Protein AF-A0A7S0FVK2-F1 (afdb_monomer_lite)

Secondary structure (DSSP, 8-state):
-HHHHHHHHHHHHHHHHHH-HHHHTT--TTHHHHHHHHHHHHHHHHHH-TT--HHHHHHHHHHHHHHHHHHHHHHHHHHHHHHHHHHHHHHHHHHHHHHSHHHHTTS-HHHHHHHHHHHHHHHHHHHH-TT--HHHHHHHHHHHHHHHHHHHHHHHHHTT--

Foldseek 3Di:
DVLLVVLVVVLVVVVVVCVPPLQVVLQDDCLSVQLVVLSVVLVVVCVVPVPPDSVVSVVSSVVSCVSNVVRVVSSQVSLQVC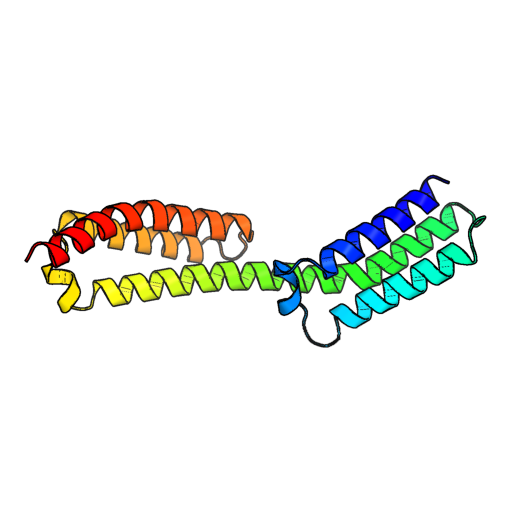LLVVLLVVLVVQVVVLVPPVCVVQADPVLSVQLPVLSVVLVVCSVVPVPDGSVVSVVSSVVSCVSVVVRVVVSVVVVVVD

Structure (mmCIF, N/CA/C/O backbone):
data_AF-A0A7S0FVK2-F1
#
_entry.id   AF-A0A7S0FVK2-F1
#
loop_
_atom_site.group_PDB
_atom_site.id
_atom_site.type_symbol
_atom_site.label_atom_id
_atom_site.label_alt_id
_atom_site.label_comp_id
_atom_site.label_asym_id
_atom_site.label_entity_id
_atom_site.label_seq_id
_atom_site.pdbx_PDB_ins_code
_atom_site.Cartn_x
_atom_site.Cartn_y
_atom_site.Cartn_z
_atom_site.occupancy
_atom_site.B_iso_or_equiv
_atom_site.auth_seq_id
_atom_site.auth_comp_id
_atom_site.auth_asym_id
_atom_site.auth_atom_id
_atom_site.pdbx_PDB_model_num
ATOM 1 N N . ILE A 1 1 ? 8.516 0.195 -31.899 1.00 79.44 1 ILE A N 1
ATOM 2 C CA . ILE A 1 1 ? 7.597 1.256 -31.405 1.00 79.44 1 ILE A CA 1
ATOM 3 C C . ILE A 1 1 ? 6.803 0.761 -30.200 1.00 79.44 1 ILE A C 1
ATOM 5 O O . ILE A 1 1 ? 6.980 1.317 -29.132 1.00 79.44 1 ILE A O 1
ATOM 9 N N . GLU A 1 2 ? 6.008 -0.305 -30.316 1.00 93.38 2 GLU A N 1
ATOM 10 C CA . GLU A 1 2 ? 5.194 -0.809 -29.193 1.00 93.38 2 GLU A CA 1
ATOM 11 C C . GLU A 1 2 ? 6.009 -1.171 -27.937 1.00 93.38 2 GLU A C 1
ATOM 13 O O . GLU A 1 2 ? 5.710 -0.668 -26.859 1.00 93.38 2 GLU A O 1
ATOM 18 N N . ALA A 1 3 ? 7.083 -1.962 -28.070 1.00 95.62 3 ALA A N 1
ATOM 19 C CA . ALA A 1 3 ? 7.922 -2.354 -26.928 1.00 95.62 3 ALA A CA 1
ATOM 20 C C . ALA A 1 3 ? 8.604 -1.157 -26.240 1.00 95.62 3 ALA A C 1
ATOM 22 O O . ALA A 1 3 ? 8.636 -1.081 -25.013 1.00 95.62 3 ALA A O 1
ATOM 23 N N . LYS A 1 4 ? 9.069 -0.181 -27.029 1.00 96.06 4 LYS A N 1
ATOM 24 C CA . LYS A 1 4 ? 9.608 1.090 -26.530 1.00 96.06 4 LYS A CA 1
ATOM 25 C C . LYS A 1 4 ? 8.564 1.855 -25.715 1.00 96.06 4 LYS A C 1
ATOM 27 O O . LYS A 1 4 ? 8.827 2.193 -24.566 1.00 96.06 4 LYS A O 1
ATOM 32 N N . ASN A 1 5 ? 7.372 2.054 -26.280 1.00 95.38 5 ASN A N 1
ATOM 33 C CA . ASN A 1 5 ? 6.273 2.735 -25.595 1.00 95.38 5 ASN A CA 1
ATOM 34 C C . ASN A 1 5 ? 5.879 1.987 -24.310 1.00 95.38 5 ASN A C 1
ATOM 36 O O . ASN A 1 5 ? 5.573 2.607 -23.299 1.00 95.38 5 ASN A O 1
ATOM 40 N N . GLY A 1 6 ? 5.908 0.650 -24.325 1.00 97.31 6 GLY A N 1
ATOM 41 C CA . GLY A 1 6 ? 5.654 -0.178 -23.147 1.00 97.31 6 GLY A CA 1
ATOM 42 C C . GLY A 1 6 ? 6.673 0.041 -22.025 1.00 97.31 6 GLY A C 1
ATOM 43 O O . GLY A 1 6 ? 6.282 0.132 -20.861 1.00 97.31 6 GLY A O 1
ATOM 44 N N . LEU A 1 7 ? 7.961 0.157 -22.363 1.00 98.06 7 LEU A N 1
ATOM 45 C CA . LEU A 1 7 ? 9.020 0.472 -21.403 1.00 98.06 7 LEU A CA 1
ATOM 46 C C . LEU A 1 7 ? 8.886 1.901 -20.861 1.00 98.06 7 LEU A C 1
ATOM 48 O O . LEU A 1 7 ? 8.890 2.088 -19.647 1.00 98.06 7 LEU A O 1
ATOM 52 N N . GLU A 1 8 ? 8.694 2.889 -21.736 1.00 97.38 8 GLU A N 1
ATOM 53 C CA . GL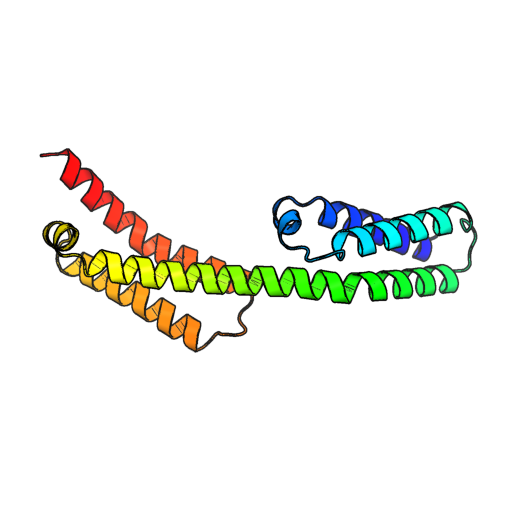U A 1 8 ? 8.480 4.290 -21.349 1.00 97.38 8 GLU A CA 1
ATOM 54 C C . GLU A 1 8 ? 7.285 4.433 -20.400 1.00 97.38 8 GLU A C 1
ATOM 56 O O . GLU A 1 8 ? 7.412 5.005 -19.316 1.00 97.38 8 GLU A O 1
ATOM 61 N N . ASN A 1 9 ? 6.143 3.840 -20.759 1.00 97.81 9 ASN A N 1
ATOM 62 C CA . ASN A 1 9 ? 4.938 3.860 -19.934 1.00 97.81 9 ASN A CA 1
ATOM 63 C C . ASN A 1 9 ? 5.180 3.237 -18.557 1.00 97.81 9 ASN A C 1
ATOM 65 O O . ASN A 1 9 ? 4.725 3.788 -17.555 1.00 97.81 9 ASN A O 1
ATOM 69 N N . TYR A 1 10 ? 5.914 2.122 -18.487 1.00 98.06 10 TYR A N 1
ATOM 70 C CA . TYR A 1 10 ? 6.274 1.509 -17.210 1.00 98.06 10 TYR A CA 1
ATOM 71 C C . TYR A 1 10 ? 7.157 2.439 -16.365 1.00 98.06 10 TYR A C 1
ATOM 73 O O . TYR A 1 10 ? 6.889 2.623 -15.177 1.00 98.06 10 TYR A O 1
ATOM 81 N N . CYS A 1 11 ? 8.163 3.083 -16.968 1.00 98.19 11 CYS A N 1
ATOM 82 C CA . CYS A 1 11 ? 9.022 4.033 -16.264 1.00 98.19 11 CYS A CA 1
ATOM 83 C C . CYS A 1 11 ? 8.230 5.220 -15.696 1.00 98.19 11 CYS A C 1
ATOM 85 O O . CYS A 1 11 ? 8.422 5.590 -14.536 1.00 98.19 11 CYS A O 1
ATOM 87 N N . PHE A 1 12 ? 7.313 5.800 -16.477 1.00 98.00 12 PHE A N 1
ATOM 88 C CA . PHE A 1 12 ? 6.463 6.900 -16.013 1.00 98.00 12 PHE A CA 1
ATOM 89 C C . PHE A 1 12 ? 5.475 6.462 -14.930 1.00 98.00 12 PHE A C 1
ATOM 91 O O . PHE A 1 12 ? 5.326 7.164 -13.930 1.00 98.00 12 PHE A O 1
ATOM 98 N N . ALA A 1 13 ? 4.837 5.299 -15.089 1.00 97.44 13 ALA A N 1
ATOM 99 C CA . ALA A 1 13 ? 3.936 4.750 -14.081 1.00 97.44 13 ALA A CA 1
ATOM 100 C C . ALA A 1 13 ? 4.666 4.539 -12.748 1.00 97.44 13 ALA A C 1
ATOM 102 O O . ALA A 1 13 ? 4.209 5.022 -11.715 1.00 97.44 13 ALA A O 1
ATOM 103 N N . MET A 1 14 ? 5.846 3.914 -12.783 1.00 96.94 14 MET A N 1
ATOM 104 C CA . MET A 1 14 ? 6.650 3.700 -11.584 1.00 96.94 14 MET A CA 1
ATOM 105 C C . MET A 1 14 ? 7.089 5.023 -10.957 1.00 96.94 14 MET A C 1
ATOM 107 O O . MET A 1 14 ? 6.965 5.198 -9.748 1.00 96.94 14 MET A O 1
ATOM 111 N N . ARG A 1 15 ? 7.524 6.000 -11.764 1.00 95.62 15 ARG A N 1
ATOM 112 C CA . ARG A 1 15 ? 7.871 7.338 -11.268 1.00 95.62 15 ARG A CA 1
ATOM 113 C C . ARG A 1 15 ? 6.702 7.991 -10.533 1.00 95.62 15 ARG A C 1
ATOM 115 O O . ARG A 1 15 ? 6.923 8.559 -9.470 1.00 95.62 15 ARG A O 1
ATOM 122 N N . ASN A 1 16 ? 5.483 7.888 -11.062 1.00 95.19 16 ASN A N 1
ATOM 123 C CA . ASN A 1 16 ? 4.285 8.406 -10.400 1.00 95.19 16 ASN A CA 1
ATOM 124 C C . ASN A 1 16 ? 4.041 7.704 -9.059 1.00 95.19 16 ASN A C 1
ATOM 126 O O . ASN A 1 16 ? 3.819 8.383 -8.059 1.00 95.19 16 ASN A O 1
ATOM 130 N N . THR A 1 17 ? 4.176 6.375 -9.011 1.00 94.31 17 THR A N 1
ATOM 131 C CA . THR A 1 17 ? 4.054 5.597 -7.769 1.00 94.31 17 THR A CA 1
ATOM 132 C C . THR A 1 17 ? 5.059 6.035 -6.699 1.00 94.31 17 THR A C 1
ATOM 134 O O . THR A 1 17 ? 4.693 6.155 -5.533 1.00 94.31 17 THR A O 1
ATOM 137 N N . LEU A 1 18 ? 6.302 6.372 -7.064 1.00 92.50 18 LEU A N 1
ATOM 138 C CA . LEU A 1 18 ? 7.302 6.888 -6.109 1.00 92.50 18 LEU A CA 1
ATOM 139 C C . LEU A 1 18 ? 6.965 8.274 -5.535 1.00 92.50 18 LEU A C 1
ATOM 141 O O . LEU A 1 18 ? 7.542 8.682 -4.520 1.00 92.50 18 LEU A O 1
ATOM 145 N N . GLN A 1 19 ? 6.066 9.014 -6.189 1.00 90.50 19 GLN A N 1
ATOM 146 C CA . GLN A 1 19 ? 5.596 10.324 -5.738 1.00 90.50 19 GLN A CA 1
ATOM 147 C C . GLN A 1 19 ? 4.277 10.249 -4.958 1.00 90.50 19 GLN A C 1
ATOM 149 O O . GLN A 1 19 ? 3.865 11.259 -4.387 1.00 90.50 19 GLN A O 1
ATOM 154 N N . GLU A 1 20 ? 3.629 9.083 -4.881 1.00 91.06 20 GLU A N 1
ATOM 155 C CA . GLU A 1 20 ? 2.412 8.908 -4.090 1.00 91.06 20 GLU A CA 1
ATOM 156 C C . GLU A 1 20 ? 2.698 9.139 -2.601 1.00 91.06 20 GLU A C 1
ATOM 158 O O . GLU A 1 20 ? 3.414 8.364 -1.967 1.00 91.06 20 GLU A O 1
ATOM 163 N N . GLU A 1 21 ? 2.084 10.173 -2.013 1.00 88.06 21 GLU A N 1
ATOM 164 C CA . GLU A 1 21 ? 2.269 10.536 -0.595 1.00 88.06 21 GLU A CA 1
ATOM 165 C C . GLU A 1 21 ? 2.076 9.345 0.353 1.00 88.06 21 GLU A C 1
ATOM 167 O O . GLU A 1 21 ? 2.818 9.174 1.313 1.00 88.06 21 GLU A O 1
ATOM 172 N N . ARG A 1 22 ? 1.118 8.461 0.047 1.00 85.19 22 ARG A N 1
ATOM 173 C CA . ARG A 1 22 ? 0.798 7.284 0.871 1.00 85.19 22 ARG A CA 1
ATOM 174 C C . ARG A 1 22 ? 1.909 6.230 0.915 1.00 85.19 22 ARG A C 1
ATOM 176 O O . ARG A 1 22 ? 1.880 5.380 1.804 1.00 85.19 22 ARG A O 1
ATOM 183 N N . LEU A 1 23 ? 2.842 6.250 -0.038 1.00 84.94 23 LEU A N 1
ATOM 184 C CA . LEU A 1 23 ? 3.932 5.279 -0.146 1.00 84.94 23 LEU A CA 1
ATOM 185 C C . LEU A 1 23 ? 5.295 5.860 0.237 1.00 84.94 23 LEU A C 1
ATOM 187 O O . LEU A 1 23 ? 6.208 5.082 0.503 1.00 84.94 23 LEU A O 1
ATOM 191 N N . LYS A 1 24 ? 5.448 7.191 0.313 1.00 81.00 24 LYS A N 1
ATOM 192 C CA . LYS A 1 24 ? 6.746 7.842 0.577 1.00 81.00 24 LYS A CA 1
ATOM 193 C C . LYS A 1 24 ? 7.418 7.333 1.851 1.00 81.00 24 LYS A C 1
ATOM 195 O O . LYS A 1 24 ? 8.579 6.941 1.798 1.00 81.00 24 LYS A O 1
ATOM 200 N N . ASP A 1 25 ? 6.664 7.228 2.940 1.00 87.25 25 ASP A N 1
ATOM 201 C CA . ASP A 1 25 ? 7.185 6.779 4.240 1.00 87.25 25 ASP A CA 1
ATOM 202 C C . ASP A 1 25 ? 7.268 5.246 4.369 1.00 87.25 25 ASP A C 1
ATOM 204 O O . ASP A 1 25 ? 7.627 4.708 5.418 1.00 87.25 25 ASP A O 1
ATOM 208 N N . LYS A 1 26 ? 6.890 4.509 3.315 1.00 90.38 26 LYS A N 1
ATOM 209 C CA . LYS A 1 26 ? 6.891 3.038 3.295 1.00 90.38 26 LYS A CA 1
ATOM 210 C C . LYS A 1 26 ? 8.172 2.458 2.713 1.00 90.38 26 LYS A C 1
ATOM 212 O O . LYS A 1 26 ? 8.450 1.283 2.947 1.00 90.38 26 LYS A O 1
ATOM 217 N N . PHE A 1 27 ? 8.953 3.259 1.993 1.00 91.81 27 PHE A N 1
ATOM 218 C CA . PHE A 1 27 ? 10.286 2.861 1.559 1.00 91.81 27 PHE A CA 1
ATOM 219 C C . PHE A 1 27 ? 11.229 2.752 2.759 1.00 91.81 27 PHE A C 1
ATOM 221 O O . PHE A 1 27 ? 11.154 3.526 3.709 1.00 91.81 27 PHE A O 1
ATOM 228 N N . GLU A 1 28 ? 12.121 1.768 2.713 1.00 86.75 28 GLU A N 1
ATOM 229 C CA . GLU A 1 28 ? 13.109 1.515 3.759 1.00 86.75 28 GLU A CA 1
ATOM 230 C C . GLU A 1 28 ? 14.515 1.600 3.179 1.00 86.75 28 GLU A C 1
ATOM 232 O O . GLU A 1 28 ? 14.760 1.140 2.058 1.00 86.75 28 GLU A O 1
ATOM 237 N N . GLY A 1 29 ? 15.439 2.164 3.959 1.00 89.56 29 GLY A N 1
ATOM 238 C CA . GLY A 1 29 ? 16.830 2.333 3.550 1.00 89.56 29 GLY A CA 1
ATOM 239 C C . GLY A 1 29 ? 16.952 3.108 2.238 1.00 89.56 29 GLY A C 1
ATOM 240 O O . GLY A 1 29 ? 16.332 4.152 2.065 1.00 89.56 29 GLY A O 1
ATOM 241 N N . ASP A 1 30 ? 17.736 2.564 1.311 1.00 92.81 30 ASP A N 1
ATOM 242 C CA . ASP A 1 30 ? 18.002 3.126 -0.016 1.00 92.81 30 ASP A CA 1
ATOM 243 C C . ASP A 1 30 ? 17.001 2.658 -1.091 1.00 92.81 30 ASP A C 1
ATOM 245 O O . ASP A 1 30 ? 17.216 2.877 -2.283 1.00 92.81 30 ASP A O 1
ATOM 249 N N . GLY A 1 31 ? 15.905 1.988 -0.710 1.00 94.81 31 GLY A N 1
ATOM 250 C CA . GLY A 1 31 ? 14.997 1.344 -1.664 1.00 94.81 31 GLY A CA 1
ATOM 251 C C . GLY A 1 31 ? 14.399 2.310 -2.691 1.00 94.81 31 GLY A C 1
ATOM 252 O O . GLY A 1 31 ? 14.340 1.988 -3.877 1.00 94.81 31 GLY A O 1
ATOM 253 N N . LYS A 1 32 ? 13.995 3.508 -2.255 1.00 95.00 32 LYS A N 1
ATOM 254 C CA . LYS A 1 32 ? 13.471 4.542 -3.157 1.00 95.00 32 LYS A CA 1
ATOM 255 C C . LYS A 1 32 ? 14.548 5.020 -4.131 1.00 95.00 32 LYS A C 1
ATOM 257 O O . LYS A 1 32 ? 14.335 4.963 -5.339 1.00 95.00 32 LYS A O 1
ATOM 262 N N . ASP A 1 33 ? 15.714 5.387 -3.609 1.00 95.69 33 ASP A N 1
ATOM 263 C CA . ASP A 1 33 ? 16.853 5.880 -4.389 1.00 95.69 33 ASP A CA 1
ATOM 264 C C . ASP A 1 33 ? 17.309 4.856 -5.437 1.00 95.69 33 ASP A C 1
ATOM 266 O O . ASP A 1 33 ? 17.649 5.205 -6.567 1.00 95.69 33 ASP A O 1
ATOM 270 N N . ARG A 1 34 ? 17.266 3.562 -5.097 1.00 96.69 34 ARG A N 1
ATOM 271 C CA . ARG A 1 34 ? 17.578 2.470 -6.027 1.00 96.69 34 ARG A CA 1
ATOM 272 C C . ARG A 1 34 ? 16.597 2.389 -7.191 1.00 96.69 34 ARG A C 1
ATOM 274 O O . ARG A 1 34 ? 17.042 2.207 -8.324 1.00 96.69 34 ARG A O 1
ATOM 281 N N . ILE A 1 35 ? 15.294 2.529 -6.937 1.00 97.56 35 ILE A N 1
ATOM 282 C CA . ILE A 1 35 ? 14.300 2.573 -8.016 1.00 97.56 35 ILE A CA 1
ATOM 283 C C . ILE A 1 35 ? 14.500 3.836 -8.856 1.00 97.56 35 ILE A C 1
ATOM 285 O O . ILE A 1 35 ? 14.520 3.745 -10.080 1.00 97.56 35 ILE A O 1
ATOM 289 N N . GLU A 1 36 ? 14.673 5.001 -8.228 1.00 96.94 36 GLU A N 1
ATOM 290 C CA . GLU A 1 36 ? 14.882 6.266 -8.944 1.00 96.94 36 GLU A CA 1
ATOM 291 C C . GLU A 1 36 ? 16.109 6.199 -9.858 1.00 96.94 36 GLU A C 1
ATOM 293 O O . GLU A 1 36 ? 16.032 6.587 -11.025 1.00 96.94 36 GLU A O 1
ATOM 298 N N . LYS A 1 37 ? 17.207 5.608 -9.376 1.00 98.06 37 LYS A N 1
ATOM 299 C CA . LYS A 1 37 ? 18.401 5.357 -10.183 1.00 98.06 37 LYS A CA 1
ATOM 300 C C . LYS A 1 37 ? 18.130 4.396 -11.342 1.00 98.06 37 LYS A C 1
ATOM 302 O O . LYS A 1 37 ? 18.510 4.698 -12.466 1.00 98.06 37 LYS A O 1
ATOM 307 N N . ALA A 1 38 ? 17.447 3.274 -11.109 1.00 98.31 38 ALA A N 1
ATOM 308 C CA . ALA A 1 38 ? 17.127 2.314 -12.171 1.00 98.31 38 ALA A CA 1
ATOM 309 C C . ALA A 1 38 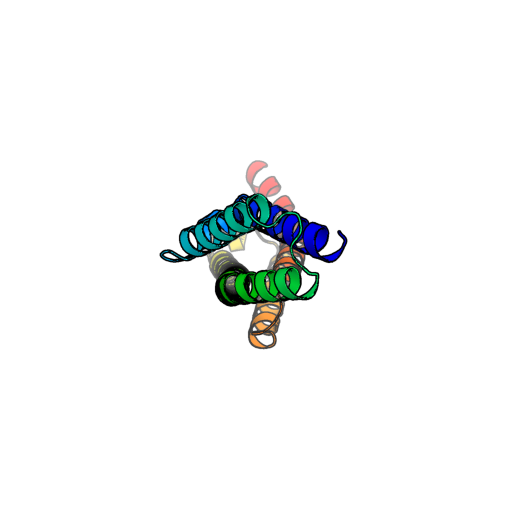? 16.208 2.918 -13.254 1.00 98.31 38 ALA A C 1
ATOM 311 O O . ALA A 1 38 ? 16.370 2.637 -14.448 1.00 98.31 38 ALA A O 1
ATOM 312 N N . LEU A 1 39 ? 15.267 3.780 -12.851 1.00 98.44 39 LEU A N 1
ATOM 313 C CA . LEU A 1 39 ? 14.428 4.553 -13.766 1.00 98.44 39 LEU A CA 1
ATOM 314 C C . LEU A 1 39 ? 15.260 5.539 -14.581 1.00 98.44 39 LEU A C 1
ATOM 316 O O . LEU A 1 39 ? 15.137 5.545 -15.804 1.00 98.44 39 LEU A O 1
ATOM 320 N N . GLN A 1 40 ? 16.122 6.325 -13.931 1.00 98.25 40 GLN A N 1
ATOM 321 C CA . GLN A 1 40 ? 16.987 7.282 -14.621 1.00 98.25 40 GLN A CA 1
ATOM 322 C C . GLN A 1 40 ? 17.918 6.579 -15.612 1.00 98.25 40 GLN A C 1
ATOM 324 O O . GLN A 1 40 ? 17.958 6.953 -16.780 1.00 98.25 40 GLN A O 1
ATOM 329 N N . ASP A 1 41 ? 18.5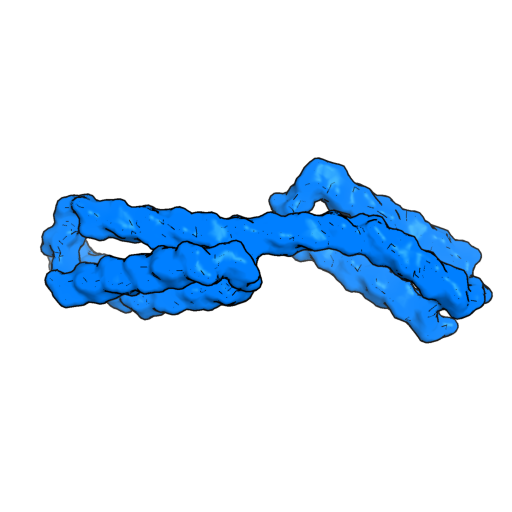79 5.500 -15.189 1.00 98.38 41 ASP A N 1
ATOM 330 C CA . ASP A 1 41 ? 19.445 4.695 -16.052 1.00 98.38 41 ASP A CA 1
ATOM 331 C C . ASP A 1 41 ? 18.677 4.177 -17.281 1.00 98.38 41 ASP A C 1
ATOM 333 O O . ASP A 1 41 ? 19.246 4.011 -18.362 1.00 98.38 41 ASP A O 1
ATOM 337 N N . THR A 1 42 ? 17.388 3.857 -17.124 1.00 98.56 42 THR A N 1
ATOM 338 C CA . THR A 1 42 ? 16.525 3.376 -18.211 1.00 98.56 42 THR A CA 1
ATOM 339 C C . THR A 1 42 ? 16.071 4.492 -19.144 1.00 98.56 42 THR A C 1
ATOM 341 O O . THR A 1 42 ? 16.094 4.272 -20.353 1.00 98.56 42 THR A O 1
ATOM 344 N N . PHE A 1 43 ? 15.740 5.680 -18.633 1.00 98.19 43 PHE A N 1
ATOM 345 C CA . PHE A 1 43 ? 15.481 6.858 -19.469 1.00 98.19 43 PHE A CA 1
ATOM 346 C C . PHE A 1 43 ? 16.714 7.240 -20.294 1.00 98.19 43 PHE A C 1
ATOM 348 O O . PHE A 1 43 ? 16.619 7.357 -21.513 1.00 98.19 43 PHE A O 1
ATOM 355 N N . ASP A 1 44 ? 17.891 7.289 -19.669 1.00 98.38 44 ASP A N 1
ATOM 356 C CA . ASP A 1 44 ? 19.153 7.574 -20.361 1.00 98.38 44 ASP A CA 1
ATOM 357 C C . ASP A 1 44 ? 19.457 6.543 -21.460 1.00 98.38 44 ASP A C 1
ATOM 359 O O . ASP A 1 44 ? 20.044 6.863 -22.499 1.00 98.38 44 ASP A O 1
ATOM 363 N N . TRP A 1 45 ? 19.091 5.277 -21.228 1.00 98.50 45 TRP A N 1
ATOM 364 C CA . TRP A 1 45 ? 19.219 4.226 -22.231 1.00 98.50 45 TRP A CA 1
ATOM 365 C C . TRP A 1 45 ? 18.206 4.418 -23.363 1.00 98.50 45 TRP A C 1
ATOM 367 O O . TRP A 1 45 ? 18.607 4.364 -24.522 1.00 98.50 45 TRP A O 1
ATOM 377 N N . LEU A 1 46 ? 16.934 4.692 -23.061 1.00 97.62 46 LEU A N 1
ATOM 378 C CA . LEU A 1 46 ? 15.901 4.970 -24.064 1.00 97.62 46 LEU A CA 1
ATOM 379 C C . LEU A 1 46 ? 16.321 6.124 -24.984 1.00 97.62 46 LEU A C 1
ATOM 381 O O . LEU A 1 46 ? 16.271 5.971 -26.205 1.00 97.62 46 LEU A O 1
ATOM 385 N N . ASP A 1 47 ? 16.814 7.233 -24.429 1.00 97.25 47 ASP A N 1
ATOM 386 C CA . ASP A 1 47 ? 17.254 8.421 -25.178 1.00 97.25 47 ASP A CA 1
ATOM 387 C C . ASP A 1 47 ? 18.361 8.111 -26.195 1.00 97.25 47 ASP A C 1
ATOM 389 O O . ASP A 1 47 ? 18.356 8.631 -27.311 1.00 97.25 47 ASP A O 1
ATOM 393 N N . LYS A 1 48 ? 19.287 7.213 -25.843 1.00 97.94 48 LYS A N 1
ATOM 394 C CA . LYS A 1 48 ? 20.399 6.796 -26.715 1.00 97.94 48 LYS A CA 1
ATOM 395 C C . LYS A 1 48 ? 20.021 5.683 -27.695 1.00 97.94 48 LYS A C 1
ATOM 397 O O . LYS A 1 48 ? 20.704 5.510 -28.699 1.00 97.94 48 LYS A O 1
ATOM 402 N N . ASN A 1 49 ? 18.952 4.937 -27.419 1.00 96.94 49 ASN A N 1
ATOM 403 C CA . ASN A 1 49 ? 18.590 3.702 -28.121 1.00 96.94 49 ASN A CA 1
ATOM 404 C C . ASN A 1 49 ? 17.183 3.787 -28.737 1.00 96.94 49 ASN A C 1
ATOM 406 O O . ASN A 1 49 ? 16.395 2.846 -28.700 1.00 96.94 49 ASN A O 1
ATOM 410 N N . GLN A 1 50 ? 16.860 4.933 -29.341 1.00 95.44 50 GLN A N 1
ATOM 411 C CA . GLN A 1 50 ? 15.535 5.221 -29.912 1.00 95.44 50 GLN A CA 1
ATOM 412 C C . GLN A 1 50 ? 15.107 4.246 -31.026 1.00 95.44 50 GLN A C 1
ATOM 414 O O . GLN A 1 50 ? 13.907 4.097 -31.269 1.00 95.44 50 GLN A O 1
ATOM 419 N N . LEU A 1 51 ? 16.079 3.612 -31.691 1.00 95.62 51 LEU A N 1
ATOM 420 C CA . LEU A 1 51 ? 15.907 2.671 -32.803 1.00 95.62 51 LEU A CA 1
ATOM 421 C C . LEU A 1 51 ? 16.315 1.231 -32.443 1.00 95.62 51 LEU A C 1
ATOM 423 O O . LEU A 1 51 ? 16.516 0.432 -33.353 1.00 95.62 51 LEU A O 1
ATOM 427 N N . ALA A 1 52 ? 16.465 0.912 -31.152 1.00 97.56 52 ALA A N 1
ATOM 428 C CA . ALA A 1 52 ? 16.784 -0.446 -30.717 1.00 97.56 52 ALA A CA 1
ATOM 429 C C . ALA A 1 52 ? 15.743 -1.468 -31.193 1.00 97.56 52 ALA A C 1
ATOM 431 O O . ALA A 1 52 ? 14.598 -1.138 -31.533 1.00 97.56 52 ALA A O 1
ATOM 432 N N . GLU A 1 53 ? 16.150 -2.728 -31.223 1.00 97.69 53 GLU A N 1
ATOM 433 C CA . GLU A 1 53 ? 15.261 -3.817 -31.584 1.00 97.69 53 GLU A CA 1
ATOM 434 C C . GLU A 1 53 ? 14.251 -4.098 -30.468 1.00 97.69 53 GLU A C 1
ATOM 436 O O . GLU A 1 53 ? 14.417 -3.725 -29.304 1.00 97.69 53 GLU A O 1
ATOM 441 N N . LYS A 1 54 ? 13.154 -4.766 -30.835 1.00 97.25 54 LYS A N 1
ATOM 442 C CA . LYS A 1 54 ? 12.079 -5.115 -29.901 1.00 97.25 54 LYS A CA 1
ATOM 443 C C . LYS A 1 54 ? 12.620 -5.849 -28.667 1.00 97.25 54 LYS A C 1
ATOM 445 O O . LYS A 1 54 ? 12.305 -5.448 -27.547 1.00 97.25 54 LYS A O 1
ATOM 450 N N . ASP A 1 55 ? 13.444 -6.868 -28.884 1.00 97.38 55 ASP A N 1
ATOM 451 C CA . ASP A 1 55 ? 13.958 -7.732 -27.821 1.00 97.38 55 ASP A CA 1
ATOM 452 C C . ASP A 1 55 ? 14.878 -6.962 -26.861 1.00 97.38 55 ASP A C 1
ATOM 454 O O . ASP A 1 55 ? 14.876 -7.215 -25.659 1.00 97.38 55 ASP A O 1
ATOM 458 N N . GLU A 1 56 ? 15.603 -5.951 -27.346 1.00 98.31 56 GLU A N 1
ATOM 459 C CA . GLU A 1 56 ? 16.435 -5.092 -26.498 1.00 98.31 56 GLU A CA 1
ATOM 460 C C . GLU A 1 56 ? 15.587 -4.246 -25.537 1.00 98.31 56 GLU A C 1
ATOM 462 O O . GLU A 1 56 ? 15.916 -4.134 -24.351 1.00 98.31 56 GLU A O 1
ATOM 467 N N . PHE A 1 57 ? 14.463 -3.693 -26.013 1.00 98.25 57 PHE A N 1
ATOM 468 C CA . PHE A 1 57 ? 13.505 -2.991 -25.151 1.00 98.25 57 PHE A CA 1
ATOM 469 C C . PHE A 1 57 ? 12.886 -3.931 -24.108 1.00 98.25 57 PHE A C 1
ATOM 471 O O . PHE A 1 57 ? 12.734 -3.544 -22.948 1.00 98.25 57 PHE A O 1
ATOM 478 N N . GLU A 1 58 ? 12.544 -5.161 -24.493 1.00 97.56 58 GLU A N 1
ATOM 479 C CA . GLU A 1 58 ? 11.964 -6.155 -23.583 1.00 97.56 58 GLU A CA 1
ATOM 480 C C . GLU A 1 58 ? 12.962 -6.601 -22.510 1.00 97.56 58 GLU A C 1
ATOM 482 O O . GLU A 1 58 ? 12.630 -6.593 -21.323 1.00 97.56 58 GLU A O 1
ATOM 487 N N . VAL A 1 59 ? 14.211 -6.886 -22.887 1.00 98.12 59 VAL A N 1
ATOM 488 C CA . VAL A 1 59 ? 15.292 -7.197 -21.937 1.00 98.12 59 VAL A CA 1
ATOM 489 C C . VAL A 1 59 ? 15.525 -6.027 -20.984 1.00 98.12 59 VAL A C 1
ATOM 491 O O . VAL A 1 59 ? 15.693 -6.228 -19.776 1.00 98.12 59 VAL A O 1
ATOM 494 N N . ARG A 1 60 ? 15.500 -4.788 -21.492 1.00 98.19 60 ARG A N 1
ATOM 495 C CA . ARG A 1 60 ? 15.651 -3.600 -20.649 1.00 98.19 60 ARG A CA 1
ATOM 496 C C . ARG A 1 60 ? 14.506 -3.469 -19.649 1.00 98.19 60 ARG A C 1
ATOM 498 O O . ARG A 1 60 ? 14.763 -3.177 -18.480 1.00 98.19 60 ARG A O 1
ATOM 505 N N . LYS A 1 61 ? 13.272 -3.730 -20.086 1.00 98.12 61 LYS A N 1
ATOM 506 C CA . LYS A 1 61 ? 12.093 -3.752 -19.218 1.00 98.12 61 LYS A CA 1
ATOM 507 C C . LYS A 1 61 ? 12.215 -4.818 -18.133 1.00 98.12 61 LYS A C 1
ATOM 509 O O . LYS A 1 61 ? 12.061 -4.484 -16.965 1.00 98.12 61 LYS A O 1
ATOM 514 N N . MET A 1 62 ? 12.575 -6.049 -18.494 1.00 97.69 62 MET A N 1
ATOM 515 C CA . MET A 1 62 ? 12.765 -7.146 -17.538 1.00 97.69 62 MET A CA 1
ATOM 516 C C . MET A 1 62 ? 13.822 -6.818 -16.482 1.00 97.69 62 MET A C 1
ATOM 518 O O . MET A 1 62 ? 13.628 -7.098 -15.301 1.00 97.69 62 MET A O 1
ATOM 522 N N . LYS A 1 63 ? 14.935 -6.197 -16.889 1.00 97.94 63 LYS A N 1
ATOM 523 C CA . LYS A 1 63 ? 15.972 -5.757 -15.950 1.00 97.94 63 LYS A CA 1
ATOM 524 C C . LYS A 1 63 ? 15.425 -4.726 -14.962 1.00 97.94 63 LYS A C 1
ATOM 526 O O . LYS A 1 63 ? 15.606 -4.887 -13.759 1.00 97.94 63 LYS A O 1
ATOM 531 N N . LEU A 1 64 ? 14.730 -3.705 -15.466 1.00 98.44 64 LEU A N 1
ATOM 532 C CA . LEU A 1 64 ? 14.117 -2.682 -14.623 1.00 98.44 64 LEU A CA 1
ATOM 533 C C . LEU A 1 64 ? 13.065 -3.286 -13.677 1.00 98.44 64 LEU A C 1
ATOM 535 O O . LEU A 1 64 ? 13.054 -2.973 -12.491 1.00 98.44 64 LEU A O 1
ATOM 539 N N . GLU A 1 65 ? 12.199 -4.173 -14.165 1.00 98.12 65 GLU A N 1
ATOM 540 C CA . GLU A 1 65 ? 11.230 -4.898 -13.334 1.00 98.12 65 GLU A CA 1
ATOM 541 C C . GLU A 1 65 ? 11.927 -5.729 -12.250 1.00 98.12 65 GLU A C 1
ATOM 543 O O . GLU A 1 65 ? 11.483 -5.718 -11.105 1.00 98.12 65 GLU A O 1
ATOM 548 N N . GLY A 1 66 ? 13.050 -6.380 -12.568 1.00 98.00 66 GLY A N 1
ATOM 549 C CA . GLY A 1 66 ? 13.860 -7.131 -11.608 1.00 98.00 66 GLY A CA 1
ATOM 550 C C . GLY A 1 66 ? 14.438 -6.274 -10.478 1.00 98.00 66 GLY A C 1
ATOM 551 O O . GLY A 1 66 ? 14.508 -6.737 -9.339 1.00 98.00 66 GLY A O 1
ATOM 552 N N . ASP A 1 67 ? 14.792 -5.019 -10.762 1.00 96.62 67 ASP A N 1
ATOM 553 C CA . ASP A 1 67 ? 15.255 -4.065 -9.749 1.00 96.62 67 ASP A CA 1
ATOM 554 C C . ASP A 1 67 ? 14.091 -3.512 -8.904 1.00 96.62 67 ASP A C 1
ATOM 556 O O . ASP A 1 67 ? 14.210 -3.349 -7.687 1.00 96.62 67 ASP A O 1
ATOM 560 N N . VAL A 1 68 ? 12.941 -3.258 -9.535 1.00 97.69 68 VAL A N 1
ATOM 561 C CA . VAL A 1 68 ? 11.777 -2.602 -8.917 1.00 97.69 68 VAL A CA 1
ATOM 562 C C . VAL A 1 68 ? 10.916 -3.557 -8.091 1.00 97.69 68 VAL A C 1
ATOM 564 O O . VAL A 1 68 ? 10.546 -3.246 -6.955 1.00 97.69 68 VAL A O 1
ATOM 567 N N . PHE A 1 69 ? 10.587 -4.725 -8.643 1.00 97.12 69 PHE A N 1
ATOM 568 C CA . PHE A 1 69 ? 9.669 -5.701 -8.059 1.00 97.12 69 PHE A CA 1
ATOM 569 C C . PHE A 1 69 ? 10.000 -6.091 -6.608 1.00 97.12 69 PHE A C 1
ATOM 571 O O . PHE A 1 69 ? 9.096 -6.027 -5.766 1.00 97.12 69 PHE A O 1
ATOM 578 N N . PRO A 1 70 ? 11.247 -6.458 -6.242 1.00 96.56 70 PRO A N 1
ATOM 579 C CA . PRO A 1 70 ? 11.554 -6.852 -4.868 1.00 96.56 70 PRO A CA 1
ATOM 580 C C . PRO A 1 70 ? 11.389 -5.701 -3.868 1.00 96.56 70 PRO A C 1
ATOM 582 O O . PRO A 1 70 ? 11.013 -5.943 -2.720 1.00 96.56 70 PRO A O 1
ATOM 585 N N . ILE A 1 71 ? 11.640 -4.458 -4.286 1.00 96.56 71 ILE A N 1
ATOM 586 C CA . ILE A 1 71 ? 11.509 -3.273 -3.430 1.00 96.56 71 ILE A CA 1
ATOM 587 C C . ILE A 1 71 ? 10.028 -2.939 -3.238 1.00 96.56 71 ILE A C 1
ATOM 589 O O . ILE A 1 71 ? 9.564 -2.844 -2.102 1.00 96.56 71 ILE A O 1
ATOM 593 N N . MET A 1 72 ? 9.261 -2.858 -4.328 1.00 95.50 72 MET A N 1
ATOM 594 C CA . MET A 1 72 ? 7.821 -2.586 -4.261 1.00 95.50 72 MET A CA 1
ATOM 595 C C . MET A 1 72 ? 7.060 -3.679 -3.504 1.00 95.50 72 MET A C 1
ATOM 597 O O . MET A 1 72 ? 6.162 -3.377 -2.723 1.00 95.50 72 MET A O 1
ATOM 601 N N . THR A 1 73 ? 7.467 -4.944 -3.637 1.00 94.44 73 THR A N 1
ATOM 602 C CA . THR A 1 73 ? 6.897 -6.051 -2.851 1.00 94.44 73 THR A CA 1
ATOM 603 C C . THR A 1 73 ? 7.065 -5.825 -1.347 1.00 94.44 73 THR A C 1
ATOM 605 O O . THR A 1 73 ? 6.131 -6.052 -0.578 1.00 94.44 73 THR A O 1
ATOM 608 N N . ARG A 1 74 ? 8.238 -5.351 -0.905 1.00 94.06 74 ARG A N 1
ATOM 609 C CA . ARG A 1 74 ? 8.479 -5.025 0.512 1.00 94.06 74 ARG A CA 1
ATOM 610 C C . ARG A 1 74 ? 7.623 -3.847 0.968 1.00 94.06 74 ARG A C 1
ATOM 612 O O . ARG A 1 74 ? 7.018 -3.933 2.033 1.00 94.06 74 ARG A O 1
ATOM 619 N N . VAL A 1 75 ? 7.511 -2.807 0.142 1.00 94.38 75 VAL A N 1
ATOM 620 C CA . VAL A 1 75 ? 6.662 -1.632 0.401 1.00 94.38 75 VAL A CA 1
ATOM 621 C C . VAL A 1 75 ? 5.195 -2.031 0.591 1.00 94.38 75 VAL A C 1
ATOM 623 O O . VAL A 1 75 ? 4.588 -1.681 1.604 1.00 94.38 75 VAL A O 1
ATOM 626 N N . TYR A 1 76 ? 4.624 -2.815 -0.328 1.00 92.56 76 TYR A N 1
ATOM 627 C CA . TYR A 1 76 ? 3.230 -3.260 -0.223 1.00 92.56 76 TYR A CA 1
ATOM 628 C C . TYR A 1 76 ? 2.998 -4.205 0.956 1.00 92.56 76 TYR A C 1
ATOM 630 O O . TYR A 1 76 ? 1.982 -4.096 1.649 1.00 92.56 76 TYR A O 1
ATOM 638 N N . ARG A 1 77 ? 3.954 -5.101 1.235 1.00 92.50 77 ARG A N 1
ATOM 639 C CA . ARG A 1 77 ? 3.894 -5.966 2.419 1.00 92.50 77 ARG A CA 1
ATOM 640 C C . ARG A 1 77 ? 3.878 -5.137 3.701 1.00 92.50 77 ARG A C 1
ATOM 642 O O . ARG A 1 77 ? 3.037 -5.387 4.557 1.00 92.50 77 ARG A O 1
ATOM 649 N N . LYS A 1 78 ? 4.755 -4.140 3.821 1.00 92.50 78 LYS A N 1
ATOM 650 C CA . LYS A 1 78 ? 4.791 -3.241 4.979 1.00 92.50 78 LYS A CA 1
ATOM 651 C C . LYS A 1 78 ? 3.468 -2.503 5.158 1.00 92.50 78 LYS A C 1
ATOM 653 O O . LYS A 1 78 ? 2.902 -2.538 6.242 1.00 92.50 78 LYS A O 1
ATOM 658 N N . ALA A 1 79 ? 2.930 -1.926 4.084 1.00 92.50 79 ALA A N 1
ATOM 659 C CA . ALA A 1 79 ? 1.638 -1.244 4.128 1.00 92.50 79 ALA A CA 1
ATOM 660 C C . ALA A 1 79 ? 0.478 -2.172 4.544 1.00 92.50 79 ALA A C 1
ATOM 662 O O . ALA A 1 79 ? -0.495 -1.714 5.139 1.00 92.50 79 ALA A O 1
ATOM 663 N N . THR A 1 80 ? 0.569 -3.467 4.229 1.00 94.50 80 THR A N 1
ATOM 664 C CA . THR A 1 80 ? -0.404 -4.481 4.666 1.00 94.50 80 THR A CA 1
ATOM 665 C C . THR A 1 80 ? -0.261 -4.785 6.157 1.00 94.50 80 THR A C 1
ATOM 667 O O . THR A 1 80 ? -1.263 -4.807 6.867 1.00 94.50 80 THR A O 1
ATOM 670 N N . LEU A 1 81 ? 0.973 -4.964 6.643 1.00 94.31 81 LEU A N 1
ATOM 671 C CA . LEU A 1 81 ? 1.249 -5.194 8.065 1.00 94.31 81 LEU A CA 1
ATOM 672 C C . LEU A 1 81 ? 0.786 -4.017 8.925 1.00 94.31 81 LEU A C 1
ATOM 674 O O . LEU A 1 81 ? 0.081 -4.223 9.899 1.00 94.31 81 LEU A O 1
ATOM 678 N N . GLU A 1 82 ? 1.071 -2.783 8.521 1.00 93.94 82 GLU A N 1
ATOM 679 C CA . GLU A 1 82 ? 0.624 -1.600 9.264 1.00 93.94 82 GLU A CA 1
ATOM 680 C C . GLU A 1 82 ? -0.903 -1.458 9.309 1.00 93.94 82 GLU A C 1
ATOM 682 O O . GLU A 1 82 ? -1.440 -0.994 10.311 1.00 93.94 82 GLU A O 1
ATOM 687 N N . ALA A 1 83 ? -1.622 -1.844 8.247 1.00 95.75 83 ALA A N 1
ATOM 688 C CA . ALA A 1 83 ? -3.087 -1.835 8.256 1.00 95.75 83 ALA A CA 1
ATOM 689 C C . ALA A 1 83 ? -3.645 -2.868 9.248 1.00 95.75 83 ALA A C 1
ATOM 691 O O . ALA A 1 83 ? -4.588 -2.578 9.984 1.00 95.75 83 ALA A O 1
ATOM 692 N N . LYS A 1 84 ? -3.032 -4.054 9.298 1.00 97.56 84 LYS A N 1
ATOM 693 C CA . LYS A 1 84 ? -3.360 -5.096 10.272 1.00 97.56 84 LYS A CA 1
ATOM 694 C C . LYS A 1 84 ? -3.056 -4.643 11.702 1.00 97.56 84 LYS A C 1
ATOM 696 O O . LYS A 1 84 ? -3.955 -4.667 12.538 1.00 97.56 84 LYS A O 1
ATOM 701 N N . ASP A 1 85 ? -1.831 -4.191 11.957 1.00 96.12 85 ASP A N 1
ATOM 702 C CA . ASP A 1 85 ? -1.374 -3.740 13.274 1.00 96.12 85 ASP A CA 1
ATOM 703 C C . ASP A 1 85 ? -2.192 -2.531 13.748 1.00 96.12 85 ASP A C 1
ATOM 705 O O . ASP A 1 85 ? -2.544 -2.419 14.919 1.00 96.12 85 ASP A O 1
ATOM 709 N N . GLY A 1 86 ? -2.548 -1.629 12.830 1.00 96.56 86 GLY A N 1
ATOM 710 C CA . GLY A 1 86 ? -3.437 -0.503 13.096 1.00 96.56 86 GLY A CA 1
ATOM 711 C C . GLY A 1 86 ? -4.823 -0.952 13.558 1.00 96.56 86 GLY A C 1
ATOM 712 O O . GLY A 1 86 ? -5.317 -0.454 14.570 1.00 96.56 86 GLY A O 1
ATOM 713 N N . LEU A 1 87 ? -5.434 -1.920 12.867 1.00 97.50 87 LEU A N 1
ATOM 714 C CA . LEU A 1 87 ? -6.733 -2.473 13.257 1.00 97.50 87 LEU A CA 1
ATOM 715 C C . LEU A 1 87 ? -6.662 -3.224 14.594 1.00 97.50 87 LEU A C 1
ATOM 717 O O . LEU A 1 87 ? -7.553 -3.077 15.430 1.00 97.50 87 LEU A O 1
ATOM 721 N N . GLU A 1 88 ? -5.606 -4.002 14.815 1.00 96.94 88 GLU A N 1
ATOM 722 C CA . GLU A 1 88 ? -5.379 -4.729 16.065 1.00 96.94 88 GLU A CA 1
ATOM 723 C C . GLU A 1 88 ? -5.223 -3.766 17.253 1.00 96.94 88 GLU A C 1
ATOM 725 O O . GLU A 1 88 ? -5.956 -3.866 18.241 1.00 96.94 88 GLU A O 1
ATOM 730 N N . ASN A 1 89 ? -4.364 -2.753 17.114 1.00 96.56 89 ASN A N 1
ATOM 731 C CA . ASN A 1 89 ? -4.180 -1.706 18.119 1.00 96.56 89 ASN A CA 1
ATOM 732 C C . ASN A 1 89 ? -5.468 -0.920 18.378 1.00 96.56 89 ASN A C 1
ATOM 734 O O . ASN A 1 89 ? -5.771 -0.589 19.527 1.00 96.56 89 ASN A O 1
ATOM 738 N N . TYR A 1 90 ? -6.249 -0.637 17.333 1.00 94.56 90 TYR A N 1
ATOM 739 C CA . TYR A 1 90 ? -7.542 0.022 17.472 1.00 94.56 90 TYR A CA 1
ATOM 740 C C . TYR A 1 90 ? -8.523 -0.831 18.286 1.00 94.56 90 TYR A C 1
ATOM 742 O O . TYR A 1 90 ? -9.140 -0.325 19.222 1.00 94.56 90 TYR A O 1
ATOM 750 N N . CYS A 1 91 ? -8.612 -2.135 18.004 1.00 95.31 91 CYS A N 1
ATOM 751 C CA . CYS A 1 91 ? -9.450 -3.066 18.761 1.00 95.31 91 CYS A CA 1
ATOM 752 C C . CYS A 1 91 ? -9.038 -3.146 20.237 1.00 95.31 91 CYS A C 1
ATOM 754 O O . CYS A 1 91 ? -9.901 -3.092 21.114 1.00 95.31 91 CYS A O 1
ATOM 756 N N . PHE A 1 92 ? -7.738 -3.239 20.531 1.00 93.06 92 PHE A N 1
ATOM 757 C CA . PHE A 1 92 ? -7.256 -3.269 21.914 1.00 93.06 92 PHE A CA 1
ATOM 758 C C . PHE A 1 92 ? -7.510 -1.956 22.646 1.00 93.06 92 PHE A C 1
ATOM 760 O O . PHE A 1 92 ? -8.053 -1.982 23.746 1.00 93.06 92 PHE A O 1
ATOM 767 N N . THR A 1 93 ? -7.235 -0.820 22.003 1.00 90.50 93 THR A N 1
ATOM 768 C CA . THR A 1 93 ? -7.522 0.504 22.572 1.00 90.50 93 THR A CA 1
ATOM 769 C C . THR A 1 93 ? -9.008 0.657 22.892 1.00 90.50 93 THR A C 1
ATOM 771 O O . THR A 1 93 ? -9.362 1.120 23.976 1.00 90.50 93 THR A O 1
ATOM 774 N N . LEU A 1 94 ? -9.897 0.235 21.984 1.00 88.19 94 LEU A N 1
ATOM 775 C CA . LEU A 1 94 ? -11.341 0.250 22.226 1.00 88.19 94 LEU A CA 1
ATOM 776 C C . LEU A 1 94 ? -11.730 -0.653 23.395 1.00 88.19 94 LEU A C 1
ATOM 778 O O . LEU A 1 94 ? -12.488 -0.227 24.261 1.00 88.19 94 LEU A O 1
ATOM 782 N N . ARG A 1 95 ? -11.201 -1.878 23.449 1.00 86.81 95 ARG A N 1
ATOM 783 C CA . ARG A 1 95 ? -11.475 -2.815 24.543 1.00 86.81 95 ARG A CA 1
ATOM 784 C C . ARG A 1 95 ? -11.050 -2.250 25.894 1.00 86.81 95 ARG A C 1
ATOM 786 O O . ARG A 1 95 ? -11.794 -2.385 26.861 1.00 86.81 95 ARG A O 1
ATOM 793 N N . ASP A 1 96 ? -9.880 -1.628 25.959 1.00 86.19 96 ASP A N 1
ATOM 794 C CA . ASP A 1 96 ? -9.364 -1.043 27.194 1.00 86.19 96 ASP A CA 1
ATOM 795 C C . ASP A 1 96 ? -10.201 0.178 27.598 1.00 86.19 96 ASP A C 1
ATOM 797 O O . ASP A 1 96 ? -10.652 0.255 28.738 1.00 86.19 96 ASP A O 1
ATOM 801 N N . THR A 1 97 ? -10.555 1.038 26.637 1.00 82.06 97 THR A N 1
ATOM 802 C CA . THR A 1 97 ? -11.465 2.180 26.846 1.00 82.06 97 THR A CA 1
ATOM 803 C C . THR A 1 97 ? -12.828 1.743 27.403 1.00 82.06 97 THR A C 1
ATOM 805 O O . THR A 1 97 ? -13.373 2.398 28.287 1.00 82.06 97 THR A O 1
ATOM 808 N N . LEU A 1 98 ? -13.395 0.631 26.919 1.00 76.44 98 LEU A N 1
ATOM 809 C CA . LEU A 1 98 ? -14.683 0.101 27.398 1.00 76.44 98 LEU A CA 1
ATOM 810 C C . LEU A 1 98 ? -14.615 -0.477 28.817 1.00 76.44 98 LEU A C 1
ATOM 812 O O . LEU A 1 98 ? -15.647 -0.604 29.472 1.00 76.44 98 LEU A O 1
ATOM 816 N N . ARG A 1 99 ? -13.418 -0.842 29.286 1.00 76.19 99 ARG A N 1
ATOM 817 C CA . ARG A 1 99 ? -13.183 -1.362 30.639 1.00 76.19 99 ARG A CA 1
ATOM 818 C C . 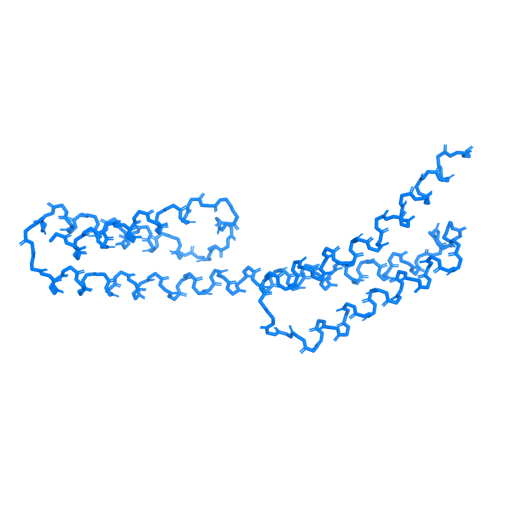ARG A 1 99 ? -12.943 -0.252 31.660 1.00 76.19 99 ARG A C 1
ATOM 820 O O . ARG A 1 99 ? -13.040 -0.512 32.857 1.00 76.19 99 ARG A O 1
ATOM 827 N N . GLU A 1 100 ? -12.643 0.968 31.219 1.00 74.88 100 GLU A N 1
ATOM 828 C CA . GLU A 1 100 ? -12.481 2.117 32.109 1.00 74.88 100 GLU A CA 1
ATOM 829 C C . GLU A 1 100 ? -13.838 2.552 32.698 1.00 74.88 100 GLU A C 1
ATOM 831 O O . GLU A 1 100 ? -14.709 3.072 31.996 1.00 74.88 100 GLU A O 1
ATOM 836 N N . GLU A 1 101 ? -14.008 2.381 34.019 1.00 58.75 101 GLU A N 1
ATOM 837 C CA . GLU A 1 101 ? -15.263 2.627 34.765 1.00 58.75 101 GLU A CA 1
ATOM 838 C C . GLU A 1 101 ? -15.927 3.981 34.464 1.00 58.75 101 GLU A C 1
ATOM 840 O O . GLU A 1 101 ? -17.148 4.075 34.394 1.00 58.75 101 GLU A O 1
ATOM 845 N N . ARG A 1 102 ? -15.143 5.031 34.193 1.00 60.56 102 ARG A N 1
ATOM 846 C CA . ARG A 1 102 ? -15.651 6.399 33.976 1.00 60.56 102 ARG A CA 1
ATOM 847 C C . ARG A 1 102 ? -16.432 6.596 32.672 1.00 60.56 102 ARG A C 1
ATOM 849 O O . ARG A 1 102 ? -17.145 7.593 32.542 1.00 60.56 102 ARG A O 1
ATOM 856 N N . LEU A 1 103 ? -16.276 5.698 31.698 1.00 59.28 103 LEU A N 1
ATOM 857 C CA . LEU A 1 103 ? -17.069 5.686 30.463 1.00 59.28 103 LEU A CA 1
ATOM 858 C C . LEU A 1 103 ? -18.227 4.685 30.537 1.00 59.28 103 LEU A C 1
ATOM 860 O O . LEU A 1 103 ? -19.222 4.867 29.834 1.00 59.28 103 LEU A O 1
ATOM 864 N N . MET A 1 104 ? -18.126 3.684 31.416 1.00 53.94 104 MET A N 1
ATOM 865 C CA . MET A 1 104 ? -19.147 2.651 31.599 1.00 53.94 104 MET A CA 1
ATOM 866 C C . MET A 1 104 ? -20.456 3.201 32.168 1.00 53.94 104 MET A C 1
ATOM 868 O O . MET A 1 104 ? -21.514 2.750 31.750 1.00 53.94 104 MET A O 1
ATOM 872 N N . ASP A 1 105 ? -20.402 4.225 33.023 1.00 63.62 105 ASP A N 1
ATOM 873 C CA . ASP A 1 105 ? -21.610 4.842 33.595 1.00 63.62 105 ASP A CA 1
ATOM 874 C C . ASP A 1 105 ? -22.455 5.613 32.565 1.00 63.62 105 ASP A C 1
ATOM 876 O O . ASP A 1 105 ? -23.600 5.971 32.839 1.00 63.62 105 ASP A O 1
ATOM 880 N N . LYS A 1 106 ? -21.892 5.908 31.384 1.00 64.81 106 LYS A N 1
ATOM 881 C CA . LYS A 1 106 ? -22.558 6.693 30.334 1.00 64.81 106 LYS A CA 1
ATOM 882 C C . LYS A 1 106 ? -23.119 5.845 29.200 1.00 64.81 106 LYS A C 1
ATOM 884 O O . LYS A 1 106 ? -23.959 6.355 28.475 1.00 64.81 106 LYS A O 1
ATOM 889 N N . LEU A 1 107 ? -22.669 4.600 29.034 1.00 67.25 107 LEU A N 1
ATOM 890 C CA . LEU A 1 107 ? -23.157 3.686 28.000 1.00 67.25 107 LEU A CA 1
ATOM 891 C C . LEU A 1 107 ? -24.311 2.846 28.564 1.00 67.25 107 LEU A C 1
ATOM 893 O O . LEU A 1 107 ? -24.139 2.146 29.558 1.00 67.25 107 LEU A O 1
ATOM 897 N N . GLU A 1 108 ? -25.482 2.880 27.926 1.00 68.88 108 GLU A N 1
ATOM 898 C CA . GLU A 1 108 ? -26.572 1.955 28.261 1.00 68.88 108 GLU A CA 1
ATOM 899 C C . GLU A 1 108 ? -26.146 0.509 27.931 1.00 68.88 108 GLU A C 1
ATOM 901 O O . GLU A 1 108 ? -25.440 0.272 26.949 1.00 68.88 108 GLU A O 1
ATOM 906 N N . GLY A 1 109 ? -26.546 -0.468 28.754 1.00 74.88 109 GLY A N 1
ATOM 907 C CA . GLY A 1 109 ? -25.980 -1.828 28.728 1.00 74.88 109 GLY A CA 1
ATOM 908 C C . GLY A 1 109 ? -25.985 -2.521 27.356 1.00 74.88 109 GLY A C 1
ATOM 909 O O . GLY A 1 109 ? -24.998 -3.152 26.991 1.00 74.88 109 GLY A O 1
ATOM 910 N N . GLU A 1 110 ? -27.039 -2.341 26.552 1.00 83.69 110 GLU A N 1
ATOM 911 C CA . GLU A 1 110 ? -27.131 -2.946 25.212 1.00 83.69 110 GLU A CA 1
ATOM 912 C C . GLU A 1 110 ? -26.095 -2.371 24.226 1.00 83.69 110 GLU A C 1
ATOM 914 O O . GLU A 1 110 ? -25.529 -3.101 23.411 1.00 83.69 110 GLU A O 1
ATOM 919 N N . ASP A 1 111 ? -25.798 -1.073 24.308 1.00 86.12 111 ASP A N 1
ATOM 920 C CA . ASP A 1 111 ? -24.795 -0.425 23.458 1.00 86.12 111 ASP A CA 1
ATOM 921 C C . ASP A 1 111 ? -23.385 -0.915 23.789 1.00 86.12 111 ASP A C 1
ATOM 923 O O . ASP A 1 111 ? -22.568 -1.137 22.889 1.00 86.12 111 ASP A O 1
ATOM 927 N N . LYS A 1 112 ? -23.107 -1.132 25.077 1.00 82.31 112 LYS A N 1
ATOM 928 C CA . LYS A 1 112 ? -21.836 -1.694 25.533 1.00 82.31 112 LYS A CA 1
ATOM 929 C C . LYS A 1 112 ? -21.627 -3.101 24.975 1.00 82.31 112 LYS A C 1
ATOM 931 O O . LYS A 1 112 ? -20.606 -3.349 24.330 1.00 82.31 112 LYS A O 1
ATOM 936 N N . ASP A 1 113 ? -22.612 -3.982 25.143 1.00 87.75 113 ASP A N 1
ATOM 937 C CA . ASP A 1 113 ? -22.549 -5.363 24.652 1.00 87.75 113 ASP A CA 1
ATOM 938 C C . ASP A 1 113 ? -22.334 -5.410 23.131 1.00 87.75 113 ASP A C 1
ATOM 940 O O . ASP A 1 113 ? -21.590 -6.249 22.610 1.00 87.75 113 ASP A O 1
ATOM 944 N N . ARG A 1 114 ? -22.949 -4.476 22.394 1.00 90.31 114 ARG A N 1
ATOM 945 C CA . ARG A 1 114 ? -22.773 -4.354 20.941 1.00 90.31 114 ARG A CA 1
ATOM 946 C C . ARG A 1 114 ? -21.347 -3.982 20.554 1.00 90.31 114 ARG A C 1
ATOM 948 O O . ARG A 1 114 ? -20.817 -4.592 19.622 1.00 90.31 114 ARG A O 1
ATOM 955 N N . ILE A 1 115 ? -20.724 -3.019 21.237 1.00 89.12 115 ILE A N 1
ATOM 956 C CA . ILE A 1 115 ? -19.338 -2.634 20.941 1.00 89.12 115 ILE A CA 1
ATOM 957 C C . ILE A 1 115 ? -18.382 -3.767 21.326 1.00 89.12 115 ILE A C 1
ATOM 959 O O . ILE A 1 115 ? -17.544 -4.143 20.507 1.00 89.12 115 ILE A O 1
ATOM 963 N N . GLU A 1 116 ? -18.520 -4.354 22.519 1.00 90.31 116 GLU A N 1
ATOM 964 C CA . GLU A 1 116 ? -17.656 -5.456 22.965 1.00 90.31 116 GLU A CA 1
ATOM 965 C C . GLU A 1 116 ? -17.711 -6.640 21.995 1.00 90.31 116 GLU A C 1
ATOM 967 O O . GLU A 1 116 ? -16.674 -7.152 21.563 1.00 90.31 116 GLU A O 1
ATOM 972 N N . LYS A 1 117 ? -18.919 -7.020 21.564 1.00 94.00 117 LYS A N 1
ATOM 973 C CA . LYS A 1 117 ? -19.107 -8.074 20.567 1.00 94.00 117 LYS A CA 1
ATOM 974 C C . LYS A 1 117 ? -18.475 -7.717 19.222 1.00 94.00 117 LYS A C 1
ATOM 976 O O . LYS A 1 117 ? -17.856 -8.578 18.603 1.00 94.00 117 LYS A O 1
ATOM 981 N N . ALA A 1 118 ? -18.618 -6.477 18.753 1.00 95.38 118 ALA A N 1
ATOM 982 C CA . ALA A 1 118 ? -18.028 -6.042 17.487 1.00 95.38 118 ALA A CA 1
ATOM 983 C C . ALA A 1 118 ? -16.490 -6.065 17.525 1.00 95.38 118 ALA A C 1
ATOM 985 O O . ALA A 1 118 ? -15.855 -6.530 16.572 1.00 95.38 118 ALA A O 1
ATOM 986 N N . VAL A 1 119 ? -15.895 -5.622 18.636 1.00 95.12 119 VAL A N 1
ATOM 987 C CA . VAL A 1 119 ? -14.446 -5.691 18.865 1.00 95.12 119 VAL A CA 1
ATOM 988 C C . VAL A 1 119 ? -13.983 -7.148 18.888 1.00 95.12 119 VAL A C 1
ATOM 990 O O . VAL A 1 119 ? -13.052 -7.492 18.162 1.00 95.12 119 VAL A O 1
ATOM 993 N N . GLN A 1 120 ? -14.664 -8.028 19.631 1.00 95.75 120 GLN A N 1
ATOM 994 C CA . GLN A 1 120 ? -14.291 -9.443 19.707 1.00 95.75 120 GLN A CA 1
ATOM 995 C C . GLN A 1 120 ? -14.389 -10.146 18.347 1.00 95.75 120 GLN A C 1
ATOM 997 O O . GLN A 1 120 ? -13.457 -10.831 17.945 1.00 95.75 120 GLN A O 1
ATOM 1002 N N . VAL A 1 121 ? -15.465 -9.918 17.586 1.00 97.19 121 VAL A N 1
ATOM 1003 C CA . VAL A 1 121 ? -15.615 -10.469 16.225 1.00 97.19 121 VAL A CA 1
ATOM 1004 C C . VAL A 1 121 ? -14.488 -10.004 15.299 1.00 97.19 121 VAL A C 1
ATOM 1006 O O . VAL A 1 121 ? -14.048 -10.757 14.428 1.00 97.19 121 VAL A O 1
ATOM 1009 N N . THR A 1 122 ? -14.021 -8.766 15.465 1.00 98.06 122 THR A N 1
ATOM 1010 C CA . THR A 1 122 ? -12.920 -8.222 14.662 1.00 98.06 122 THR A CA 1
ATOM 1011 C C . THR A 1 122 ? -11.583 -8.859 15.046 1.00 98.06 122 THR A C 1
ATOM 1013 O O . THR A 1 122 ? -10.834 -9.247 14.151 1.00 98.06 122 THR A O 1
ATOM 1016 N N . LEU A 1 123 ? -11.314 -9.042 16.343 1.00 96.81 123 LEU A N 1
ATOM 1017 C CA . LEU A 1 123 ? -10.126 -9.746 16.843 1.00 96.81 123 LEU A CA 1
ATOM 1018 C C . LEU A 1 123 ? -10.091 -11.210 16.381 1.00 96.81 123 LEU A C 1
ATOM 1020 O O . LEU A 1 123 ? -9.100 -11.642 15.798 1.00 96.81 123 LEU A O 1
ATOM 1024 N N . ASP A 1 124 ? -11.199 -11.941 16.520 1.00 97.81 124 ASP A N 1
ATOM 1025 C CA . ASP A 1 124 ? -11.305 -13.329 16.050 1.00 97.81 124 ASP A CA 1
ATOM 1026 C C . ASP A 1 124 ? -11.065 -13.431 14.534 1.00 97.81 124 ASP A C 1
ATOM 1028 O O . ASP A 1 124 ? -10.484 -14.399 14.031 1.00 97.81 124 ASP A O 1
ATOM 1032 N N . TRP A 1 125 ? -11.531 -12.434 13.773 1.00 98.44 125 TRP A N 1
ATOM 1033 C CA . TRP A 1 125 ? -11.262 -12.365 12.343 1.00 98.44 125 TRP A CA 1
ATOM 1034 C C . TRP A 1 125 ? -9.778 -12.094 12.072 1.00 98.44 125 TRP A C 1
ATOM 1036 O O . TRP A 1 125 ? -9.203 -12.796 11.243 1.00 98.44 125 TRP A O 1
ATOM 1046 N N . LEU A 1 126 ? -9.142 -11.151 12.776 1.00 97.50 126 LEU A N 1
ATOM 1047 C CA . LEU A 1 126 ? -7.706 -10.878 12.644 1.00 97.50 126 LEU A CA 1
ATOM 1048 C C . LEU A 1 126 ? -6.878 -12.147 12.878 1.00 97.50 126 LEU A C 1
ATOM 1050 O O . LEU A 1 126 ? -6.035 -12.483 12.047 1.00 97.50 126 LEU A O 1
ATOM 1054 N N . GLU A 1 127 ? -7.155 -12.901 13.945 1.00 96.62 127 GLU A N 1
ATOM 1055 C CA . GLU A 1 127 ? -6.459 -14.156 14.275 1.00 96.62 127 GLU A CA 1
ATOM 1056 C C . GLU A 1 127 ? -6.537 -15.197 13.147 1.00 96.62 127 GLU A C 1
ATOM 1058 O O . GLU A 1 127 ? -5.555 -15.880 12.853 1.00 96.62 127 GLU A O 1
ATOM 1063 N N . ARG A 1 128 ? -7.684 -15.292 12.465 1.00 97.69 128 ARG A N 1
ATOM 1064 C CA . ARG A 1 128 ? -7.916 -16.264 11.381 1.00 97.69 128 ARG A CA 1
ATOM 1065 C C . ARG A 1 128 ? -7.445 -15.786 10.007 1.00 97.69 128 ARG A C 1
ATOM 1067 O O . ARG A 1 128 ? -7.305 -16.607 9.106 1.00 97.69 128 ARG A O 1
ATOM 1074 N N . ASN A 1 129 ? -7.209 -14.486 9.832 1.00 96.38 129 ASN A N 1
ATOM 1075 C CA . ASN A 1 129 ? -6.958 -13.857 8.531 1.00 96.38 129 ASN A CA 1
ATOM 1076 C C . ASN A 1 129 ? -5.616 -13.105 8.513 1.00 96.38 129 ASN A C 1
ATOM 1078 O O . ASN A 1 129 ? -5.499 -11.989 8.016 1.00 96.38 129 ASN A O 1
ATOM 1082 N N . GLN A 1 130 ? -4.567 -13.740 9.041 1.00 93.81 130 GLN A N 1
ATOM 1083 C CA . GLN A 1 130 ? -3.223 -13.157 9.172 1.00 93.81 130 GLN A CA 1
ATOM 1084 C C . GLN A 1 130 ? -2.558 -12.789 7.833 1.00 93.81 130 GLN A C 1
ATOM 1086 O O . GLN A 1 130 ? -1.628 -11.984 7.822 1.00 93.81 130 GLN A O 1
ATOM 1091 N N . LEU A 1 131 ? -3.017 -13.391 6.731 1.00 93.94 131 LEU A N 1
ATOM 1092 C CA . LEU A 1 131 ? -2.528 -13.173 5.365 1.00 93.94 131 LEU A CA 1
ATOM 1093 C C . LEU A 1 131 ? -3.529 -12.409 4.485 1.00 93.94 131 LEU A C 1
ATOM 1095 O O . LEU A 1 131 ? -3.382 -12.427 3.265 1.00 93.94 131 LEU A O 1
ATOM 1099 N N . ALA A 1 132 ? -4.550 -11.785 5.080 1.00 96.88 132 ALA A N 1
ATOM 1100 C CA . ALA A 1 132 ? -5.481 -10.955 4.329 1.00 96.88 132 ALA A CA 1
ATOM 1101 C C . ALA A 1 132 ? -4.762 -9.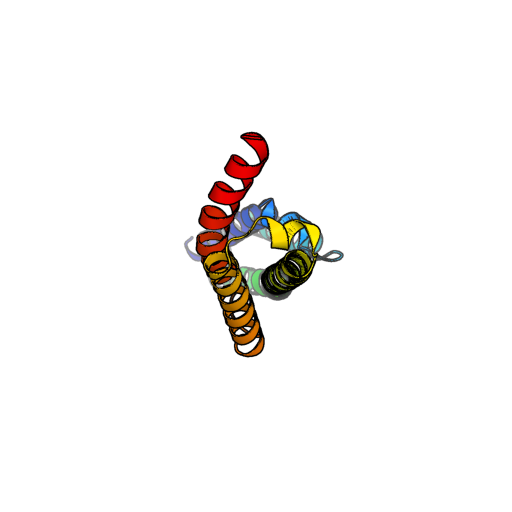785 3.648 1.00 96.88 132 ALA A C 1
ATOM 1103 O O . ALA A 1 132 ? -3.682 -9.347 4.059 1.00 96.88 132 ALA A O 1
ATOM 1104 N N . GLU A 1 133 ? -5.366 -9.273 2.588 1.00 95.19 133 GLU A N 1
ATOM 1105 C CA . GLU A 1 133 ? -4.842 -8.118 1.886 1.00 95.19 133 GLU A CA 1
ATOM 1106 C C . GLU A 1 133 ? -5.156 -6.819 2.632 1.00 95.19 133 GLU A C 1
ATOM 1108 O O . GLU A 1 133 ? -6.127 -6.704 3.383 1.00 95.19 133 GLU A O 1
ATOM 1113 N N . LYS A 1 134 ? -4.358 -5.778 2.366 1.00 94.75 134 LYS A N 1
ATOM 1114 C CA . LYS A 1 134 ? -4.527 -4.449 2.970 1.00 94.75 134 LYS A CA 1
ATOM 1115 C C . LYS A 1 134 ? -5.978 -3.947 2.916 1.00 94.75 134 LYS A C 1
ATOM 1117 O O . LYS A 1 134 ? -6.493 -3.434 3.907 1.00 94.75 134 LYS A O 1
ATOM 1122 N N . HIS A 1 135 ? -6.630 -4.093 1.764 1.00 95.19 135 HIS A N 1
ATOM 1123 C CA . HIS A 1 135 ? -7.987 -3.593 1.555 1.00 95.19 135 HIS A CA 1
ATOM 1124 C C . HIS A 1 135 ? -9.031 -4.322 2.425 1.00 95.19 135 HIS A C 1
ATOM 1126 O O . HIS A 1 135 ? -10.045 -3.728 2.789 1.00 95.19 135 HIS A O 1
ATOM 1132 N N . GLU A 1 136 ? -8.778 -5.578 2.804 1.00 98.19 136 GLU A N 1
ATOM 1133 C CA . GLU A 1 136 ? -9.649 -6.357 3.687 1.00 98.19 136 GLU A CA 1
ATOM 1134 C C . GLU A 1 136 ? -9.540 -5.879 5.140 1.00 98.19 136 GLU A C 1
ATOM 1136 O O . GLU A 1 136 ? -10.566 -5.705 5.803 1.00 98.19 136 GLU A O 1
ATOM 1141 N N . PHE A 1 137 ? -8.324 -5.584 5.619 1.00 97.88 137 PHE A N 1
ATOM 1142 C CA . PHE A 1 137 ? -8.120 -4.960 6.933 1.00 97.88 137 PHE A CA 1
ATOM 1143 C C . PHE A 1 137 ? -8.808 -3.590 7.009 1.00 97.88 137 PHE A C 1
ATOM 1145 O O . PHE A 1 137 ? -9.557 -3.324 7.949 1.00 97.88 137 PHE A O 1
ATOM 1152 N N . GLU A 1 138 ? -8.643 -2.744 5.986 1.00 95.94 138 GLU A N 1
ATOM 1153 C CA . GLU A 1 138 ? -9.317 -1.438 5.912 1.00 95.94 138 GLU A CA 1
ATOM 1154 C C . GLU A 1 138 ? -10.851 -1.580 5.895 1.00 95.94 138 GLU A C 1
ATOM 1156 O O . GLU A 1 138 ? -11.563 -0.804 6.537 1.00 95.94 138 GLU A O 1
ATOM 1161 N N . ALA A 1 139 ? -11.386 -2.579 5.186 1.00 97.81 139 ALA A N 1
ATOM 1162 C CA . ALA A 1 139 ? -12.820 -2.857 5.170 1.00 97.81 139 ALA A CA 1
ATOM 1163 C C . ALA A 1 139 ? -13.334 -3.312 6.545 1.00 97.81 139 ALA A C 1
ATOM 1165 O O . ALA A 1 139 ? -14.405 -2.876 6.977 1.00 97.81 139 ALA A O 1
ATOM 1166 N N . LYS A 1 140 ? -12.571 -4.145 7.262 1.00 98.06 140 LYS A N 1
ATOM 1167 C CA . LYS A 1 140 ? -12.910 -4.570 8.626 1.00 98.06 140 LYS A CA 1
ATOM 1168 C C . LYS A 1 140 ? -12.886 -3.420 9.617 1.00 98.06 140 LYS A C 1
ATOM 1170 O O . LYS A 1 140 ? -13.831 -3.300 10.396 1.00 98.06 140 LYS A O 1
ATOM 1175 N N . GLN A 1 141 ? -11.890 -2.543 9.527 1.00 96.75 141 GLN A N 1
ATOM 1176 C CA . GLN A 1 141 ? -11.847 -1.327 10.330 1.00 96.75 141 GLN A CA 1
ATOM 1177 C C . GLN A 1 141 ? -13.097 -0.467 10.107 1.00 96.75 141 GLN A C 1
ATOM 1179 O O . GLN A 1 141 ? -13.783 -0.129 11.068 1.00 96.75 141 GLN A O 1
ATOM 1184 N N . LYS A 1 142 ? -13.460 -0.190 8.847 1.00 96.75 142 LYS A N 1
ATOM 1185 C CA . LYS A 1 142 ? -14.671 0.585 8.515 1.00 96.75 142 LYS A CA 1
ATOM 1186 C C . LYS A 1 142 ? -15.956 -0.076 9.009 1.00 96.75 142 LYS A C 1
ATOM 1188 O O . LYS A 1 142 ? -16.883 0.616 9.423 1.00 96.75 142 LYS A O 1
ATOM 1193 N N . GLY A 1 143 ? -16.030 -1.406 8.960 1.00 96.50 143 GLY A N 1
ATOM 1194 C CA . GLY A 1 143 ? -17.158 -2.160 9.506 1.00 96.50 143 GLY A CA 1
ATOM 1195 C C . GLY A 1 143 ? -17.309 -1.959 11.016 1.00 96.50 143 GLY A C 1
ATOM 1196 O O . GLY A 1 143 ? -18.412 -1.685 11.488 1.00 96.50 143 GLY A O 1
ATOM 1197 N N . LEU A 1 144 ? -16.201 -2.032 11.759 1.00 95.62 144 LEU A N 1
ATOM 1198 C CA . LEU A 1 144 ? -16.172 -1.768 13.199 1.00 95.62 144 LEU A CA 1
ATOM 1199 C C . LEU A 1 144 ? -16.538 -0.308 13.518 1.00 95.62 144 LEU A C 1
ATOM 1201 O O . LEU A 1 144 ? -17.393 -0.054 14.364 1.00 95.62 144 LEU A O 1
ATOM 1205 N N . GLU A 1 145 ? -15.955 0.648 12.797 1.00 94.25 145 GLU A N 1
ATOM 1206 C CA . GLU A 1 145 ? -16.262 2.080 12.913 1.00 94.25 145 GLU A CA 1
ATOM 1207 C C . GLU A 1 145 ? -17.740 2.383 12.625 1.00 94.25 145 GLU A C 1
ATOM 1209 O O . GLU A 1 145 ? -18.358 3.190 13.319 1.00 94.25 145 GLU A O 1
ATOM 1214 N N . GLY A 1 146 ? -18.344 1.696 11.651 1.00 95.19 146 GLY A N 1
ATOM 1215 C CA . GLY A 1 146 ? -19.764 1.822 11.322 1.00 95.19 146 GLY A CA 1
ATOM 1216 C C . GLY A 1 146 ? -20.702 1.402 12.457 1.00 95.19 146 GLY A C 1
ATOM 1217 O O . GLY A 1 146 ? -21.806 1.935 12.558 1.00 95.19 146 GLY A O 1
ATOM 1218 N N . ILE A 1 147 ? -20.261 0.494 13.332 1.00 92.25 147 ILE A N 1
ATOM 1219 C CA . ILE A 1 147 ? -20.987 0.113 14.552 1.00 92.25 147 ILE A CA 1
ATOM 1220 C C . ILE A 1 147 ? -20.691 1.114 15.674 1.00 92.25 147 ILE A C 1
ATOM 1222 O O . ILE A 1 147 ? -21.602 1.552 16.376 1.00 92.25 147 ILE A O 1
ATOM 1226 N N . LEU A 1 148 ? -19.424 1.505 15.827 1.00 88.94 148 LEU A N 1
ATOM 1227 C CA . LEU A 1 148 ? -18.969 2.351 16.926 1.00 88.94 148 LEU A CA 1
ATOM 1228 C C . LEU A 1 148 ? -19.479 3.796 16.828 1.00 88.94 148 LEU A C 1
ATOM 1230 O O . LEU A 1 148 ? -19.941 4.364 17.820 1.00 88.94 148 LEU A O 1
ATOM 1234 N N . TYR A 1 149 ? -19.381 4.421 15.653 1.00 89.44 149 TYR A N 1
ATOM 1235 C CA . TYR A 1 149 ? -19.664 5.847 15.485 1.00 89.44 149 TYR A CA 1
ATOM 1236 C C . TYR A 1 149 ? -21.108 6.241 15.825 1.00 89.44 149 TYR A C 1
ATOM 1238 O O . TYR A 1 149 ? -21.278 7.258 16.507 1.00 89.44 149 TYR A O 1
ATOM 1246 N N . PRO A 1 150 ? -22.157 5.494 15.414 1.00 89.69 150 PRO A N 1
ATOM 1247 C CA . PRO A 1 150 ? -23.526 5.792 15.826 1.00 89.69 150 PRO A CA 1
ATOM 1248 C C . PRO A 1 150 ? -23.698 5.790 17.347 1.00 89.69 150 PRO A C 1
ATOM 1250 O O . PRO A 1 150 ? -24.267 6.741 17.884 1.00 89.69 150 PRO A O 1
ATOM 1253 N N . ILE A 1 151 ? -23.144 4.784 18.031 1.00 85.50 151 ILE A N 1
ATOM 1254 C CA . ILE A 1 151 ? -23.243 4.626 19.486 1.00 85.50 151 ILE A CA 1
ATOM 1255 C C . ILE A 1 151 ? -22.522 5.785 20.185 1.00 85.50 151 ILE A C 1
ATOM 1257 O O . ILE A 1 151 ? -23.121 6.537 20.952 1.00 85.50 151 ILE A O 1
ATOM 1261 N N . MET A 1 152 ? -21.258 6.041 19.834 1.00 79.81 152 MET A N 1
ATOM 1262 C CA . MET A 1 152 ? -20.486 7.143 20.423 1.00 79.81 152 MET A CA 1
ATOM 1263 C C . MET A 1 152 ? -21.128 8.521 20.202 1.00 79.81 152 MET A C 1
ATOM 1265 O O . MET A 1 152 ? -21.035 9.397 21.065 1.00 79.81 152 MET A O 1
ATOM 1269 N N . ARG A 1 153 ? -21.793 8.744 19.061 1.00 80.38 153 ARG A N 1
ATOM 1270 C CA . ARG A 1 153 ? -22.473 10.014 18.765 1.00 80.38 153 ARG A CA 1
ATOM 1271 C C . ARG A 1 153 ? -23.655 10.274 19.699 1.00 80.38 153 ARG A C 1
ATOM 1273 O O . ARG A 1 153 ? -23.872 11.433 20.058 1.00 80.38 153 ARG A O 1
ATOM 1280 N N . VAL A 1 154 ? -24.412 9.240 20.064 1.00 74.38 154 VAL A N 1
ATOM 1281 C CA . VAL A 1 154 ? -25.523 9.345 21.025 1.00 74.38 154 VAL A CA 1
ATOM 1282 C C . VAL A 1 154 ? -24.979 9.765 22.392 1.00 74.38 154 VAL A C 1
ATOM 1284 O O . VAL A 1 154 ? -25.394 10.787 22.941 1.00 74.38 154 VAL A O 1
ATOM 1287 N N . HIS A 1 155 ? -23.944 9.075 22.865 1.00 66.81 155 HIS A N 1
ATOM 1288 C CA . HIS A 1 155 ? -23.365 9.293 24.194 1.00 66.81 155 HIS A CA 1
ATOM 1289 C C . HIS A 1 155 ? -22.606 10.618 24.340 1.00 66.81 155 HIS A C 1
ATOM 1291 O O . HIS A 1 155 ? -22.678 11.277 25.378 1.00 66.81 155 HIS A O 1
ATOM 1297 N N . ARG A 1 156 ? -21.944 11.098 23.277 1.00 62.28 156 ARG A N 1
ATOM 1298 C CA . ARG A 1 156 ? -21.280 12.416 23.281 1.00 62.28 156 ARG A CA 1
ATOM 1299 C C . ARG A 1 156 ? -22.268 13.578 23.413 1.00 62.28 156 ARG A C 1
ATOM 1301 O O . ARG A 1 156 ? -21.936 14.578 24.043 1.00 62.28 156 ARG A O 1
ATOM 1308 N N . LYS A 1 157 ? -23.467 13.457 22.830 1.00 59.75 157 LYS A N 1
ATOM 1309 C CA . LYS A 1 157 ? -24.532 14.465 22.959 1.00 59.75 157 LYS A CA 1
ATOM 1310 C C . LYS A 1 157 ? -25.153 14.460 24.355 1.00 59.75 157 LYS A C 1
ATOM 1312 O O . LYS A 1 157 ? -25.400 15.534 24.891 1.00 59.75 157 LYS A O 1
ATOM 1317 N N . ALA A 1 158 ? -25.348 13.283 24.952 1.00 53.62 158 ALA A N 1
ATOM 1318 C CA . ALA A 1 158 ? -25.854 13.157 26.319 1.00 53.62 158 ALA A CA 1
ATOM 1319 C C . ALA A 1 158 ? -24.921 13.828 27.346 1.00 53.62 158 ALA A C 1
ATOM 1321 O O . ALA A 1 158 ? -25.387 14.512 28.249 1.00 53.62 158 ALA A O 1
ATOM 1322 N N . ALA A 1 159 ? -23.599 13.728 27.156 1.00 51.09 159 ALA A N 1
ATOM 1323 C CA . ALA A 1 159 ? -22.607 14.346 28.041 1.00 51.09 159 ALA A CA 1
ATOM 1324 C C . ALA A 1 159 ? -22.509 15.886 27.954 1.00 51.09 159 ALA A C 1
ATOM 1326 O O . ALA A 1 159 ? -21.888 16.484 28.826 1.00 51.09 159 ALA A O 1
ATOM 1327 N N . GLN A 1 160 ? -23.063 16.519 26.912 1.00 44.72 160 GLN A N 1
ATOM 1328 C CA . GLN A 1 160 ? -23.091 17.983 26.741 1.00 44.72 160 GLN A CA 1
ATOM 1329 C C . GLN A 1 160 ? -24.447 18.606 27.113 1.00 44.72 160 GLN A C 1
ATOM 1331 O O . GLN A 1 160 ? -24.584 19.825 27.080 1.00 44.72 160 GLN A O 1
ATOM 1336 N N . ALA A 1 161 ? -25.453 17.778 27.407 1.00 47.59 161 ALA A N 1
ATOM 1337 C CA . ALA A 1 161 ? -26.808 18.201 27.757 1.00 47.59 161 ALA A CA 1
ATOM 1338 C C . ALA A 1 161 ? -27.048 18.286 29.282 1.00 47.59 161 ALA A C 1
ATOM 1340 O O . ALA A 1 161 ? -28.183 18.515 29.698 1.00 47.59 161 ALA A O 1
ATOM 1341 N N . VAL A 1 162 ? -25.992 18.098 30.086 1.00 41.12 162 VAL A N 1
ATOM 1342 C CA . VAL A 1 162 ? -25.943 18.252 31.553 1.00 41.12 162 VAL A CA 1
ATOM 1343 C C . VAL A 1 162 ? -25.078 19.460 31.883 1.00 41.12 162 VAL A C 1
ATOM 1345 O O . VAL A 1 162 ? -25.492 20.251 32.755 1.00 41.12 162 VAL A O 1
#

InterPro domains:
  IPR013126 Heat shock protein 70 family [PTHR45639] (2-74)
  IPR029048 Heat shock protein 70kD, C-terminal domain superfamily [G3DSA:1.20.1270.10] (1-79)
  IPR029048 Heat shock protein 70kD, C-terminal domain superfamily [G3DSA:1.20.1270.10] (80-156)
  IPR029048 Heat shock protein 70kD, C-terminal domain superfamily [SSF100934] (2-79)
  IPR029048 Heat shock protein 70kD, C-terminal domain superfamily [SSF100934] (82-153)

Radius of gyration: 24.26 Å; chains: 1; bounding box: 48×34×68 Å

pLDDT: mean 90.14, std 12.25, range [41.12, 98.56]

Sequence (162 aa):
IEAKNGLENYCFAMRNTLQEERLKDKFEGDGKDRIEKALQDTFDWLDKNQLAEKDEFEVRKMKLEGDVFPIMTRVYRKATLEAKDGLENYCFTLRDTLREERLMDKLEGEDKDRIEKAVQVTLDWLERNQLAEKHEFEAKQKGLEGILYPIMRVHRKAAQAV

Organism: NCBI:txid73915